Protein AF-A0A6A6ZJB9-F1 (afdb_monomer_lite)

Foldseek 3Di:
DPDPPDPPDWAWDWDDDPPDTGPIDTPPPDPPPDDDPDQDDQDDDDPPDDPVRSVVSNVVSVVVGDPDPPSPPDDDDQALVNCLPPPLVVVLVVVVVVCVVPVDDDEAEDAVPVSCVPPDCDDSNNVSCVVSVHHYDDDDHPCVVPPVVVVVVVVVVVVVVD

Organism: NCBI:txid1469910

InterPro domains:
  IPR036397 Ribonuclease H superfamily [G3DSA:3.30.420.10] (1-162)
  IPR038717 Tc1-like transposase, DDE domain [PF13358] (79-161)

Radius of gyration: 24.35 Å; chains: 1; bounding box: 46×51×73 Å

Secondary structure (DSSP, 8-state):
----PPP---EEE--B-SS-B---EEES--TTSSPPP-PPPPPPPPTT--HHHHHHHHHHHHHTPPPPP----S-PPPPHHHIIIIIHHHHHHHHHHHHHHS-S--EE-----GGGTTT-SSSHHHHHHHHTT-EE--PPTT-GGG-HHHHHHHHHHHHHT-

pLDDT: mean 81.18, std 13.79, range [39.91, 95.12]

Sequence (162 aa):
KKRKSSPLTLHMYASVNWIFKSPLGFYNNEKDMLKPPKQPRRPVQSKYEMLEQHQKRVKEWEATLPPPLKVQSSGHHMTQEYYALNVLPQYIKYIHEARLQEPQSWLLQEDNDPSHGTRSIDNVAESLRQANWIAAILHPAQSPDLNPIEGIWLVLKQRAKR

Structure (mmCIF, N/CA/C/O backbone):
data_AF-A0A6A6ZJB9-F1
#
_entry.id   AF-A0A6A6ZJB9-F1
#
loop_
_atom_site.group_PDB
_atom_site.id
_atom_site.type_symbol
_atom_site.label_atom_id
_atom_site.label_alt_id
_atom_site.label_comp_id
_atom_site.label_asym_id
_atom_site.label_entity_id
_atom_site.label_seq_id
_atom_site.pdbx_PDB_ins_code
_atom_site.Cartn_x
_atom_site.Cartn_y
_atom_site.Cartn_z
_atom_site.occupancy
_atom_site.B_iso_or_equiv
_atom_site.auth_seq_id
_atom_site.auth_comp_id
_atom_site.auth_asym_id
_atom_site.auth_atom_id
_atom_site.pdbx_PDB_model_num
ATOM 1 N N . LYS A 1 1 ? 2.829 -37.619 -19.808 1.00 45.31 1 LYS A N 1
ATOM 2 C CA . LYS A 1 1 ? 3.132 -36.656 -18.715 1.00 45.31 1 LYS A CA 1
ATOM 3 C C . LYS A 1 1 ? 1.868 -35.854 -18.402 1.00 45.31 1 LYS A C 1
ATOM 5 O O . LYS A 1 1 ? 1.480 -35.042 -19.230 1.00 45.31 1 LYS A O 1
ATOM 10 N N . LYS A 1 2 ? 1.189 -36.099 -17.270 1.00 39.91 2 LYS A N 1
ATOM 11 C CA . LYS A 1 2 ? 0.055 -35.258 -16.839 1.00 39.91 2 LYS A CA 1
ATOM 12 C C . LYS A 1 2 ? 0.598 -33.861 -16.515 1.00 39.91 2 LYS A C 1
ATOM 14 O O . LYS A 1 2 ? 1.479 -33.739 -15.666 1.00 39.91 2 LYS A O 1
ATOM 19 N N . ARG A 1 3 ? 0.127 -32.827 -17.219 1.00 41.94 3 ARG A N 1
ATOM 20 C CA . ARG A 1 3 ? 0.361 -31.422 -16.849 1.00 41.94 3 ARG A CA 1
ATOM 21 C C . ARG A 1 3 ? -0.223 -31.254 -15.443 1.00 41.94 3 ARG A C 1
ATOM 23 O O . ARG A 1 3 ? -1.433 -31.372 -15.289 1.00 41.94 3 ARG A O 1
ATOM 30 N N . LYS A 1 4 ? 0.614 -31.053 -14.418 1.00 47.88 4 LYS A N 1
ATOM 31 C CA . LYS A 1 4 ? 0.121 -30.583 -13.116 1.00 47.88 4 LYS A CA 1
ATOM 32 C C . LYS A 1 4 ? -0.572 -29.251 -13.400 1.00 47.88 4 LYS A C 1
ATOM 34 O O . LYS A 1 4 ? 0.090 -28.343 -13.901 1.00 47.88 4 LYS A O 1
ATOM 39 N N . SER A 1 5 ? -1.886 -29.161 -13.187 1.00 49.81 5 SER A N 1
ATOM 40 C CA . SER A 1 5 ? -2.560 -27.868 -13.241 1.00 49.81 5 SER A CA 1
ATOM 41 C C . SER A 1 5 ? -1.916 -27.005 -12.167 1.00 49.81 5 SER A C 1
ATOM 43 O O . SER A 1 5 ? -1.872 -27.398 -11.000 1.00 49.81 5 SER A O 1
ATOM 45 N N . SER A 1 6 ? -1.351 -25.872 -12.565 1.00 55.50 6 SER A N 1
ATOM 46 C CA . SER A 1 6 ? -0.945 -24.842 -11.619 1.00 55.50 6 SER A CA 1
ATOM 47 C C . SER A 1 6 ? -2.139 -24.518 -10.712 1.00 55.50 6 SER A C 1
ATOM 49 O O . SER A 1 6 ? -3.257 -24.433 -11.231 1.00 55.50 6 SER A O 1
ATOM 51 N N . PRO A 1 7 ? -1.943 -24.383 -9.388 1.00 58.75 7 PRO A N 1
ATOM 52 C CA . PRO A 1 7 ? -3.019 -23.955 -8.507 1.00 58.75 7 PRO A CA 1
ATOM 53 C C . PRO A 1 7 ? -3.574 -22.622 -9.021 1.00 58.75 7 PRO A C 1
ATOM 55 O O . PRO A 1 7 ? -2.811 -21.741 -9.418 1.00 58.75 7 PRO A O 1
ATOM 58 N N . LEU A 1 8 ? -4.902 -22.509 -9.076 1.00 66.81 8 LEU A N 1
ATOM 59 C CA . LEU A 1 8 ? -5.570 -21.260 -9.418 1.00 66.81 8 LEU A CA 1
ATOM 60 C C . LEU A 1 8 ? -5.377 -20.303 -8.234 1.00 66.81 8 LEU A C 1
ATOM 62 O O . LEU A 1 8 ? -6.078 -20.409 -7.231 1.00 66.81 8 LEU A O 1
ATOM 66 N N . THR A 1 9 ? -4.385 -19.420 -8.323 1.00 68.19 9 THR A N 1
ATOM 67 C CA . THR A 1 9 ? -4.172 -18.367 -7.325 1.00 68.19 9 THR A CA 1
ATOM 68 C C . THR A 1 9 ? -5.079 -17.190 -7.652 1.00 68.19 9 THR A C 1
ATOM 70 O O . THR A 1 9 ? -5.022 -16.651 -8.755 1.00 68.19 9 THR A O 1
ATOM 73 N N . LEU A 1 10 ? -5.912 -16.797 -6.691 1.00 73.25 10 LEU A N 1
ATOM 74 C CA . LEU A 1 10 ? -6.828 -15.668 -6.806 1.00 73.25 10 LEU A CA 1
ATOM 75 C C . LEU A 1 10 ? -6.318 -14.515 -5.943 1.00 73.25 10 LEU A C 1
ATOM 77 O O . LEU A 1 10 ? -6.086 -14.693 -4.749 1.00 73.25 10 LEU A O 1
ATOM 81 N N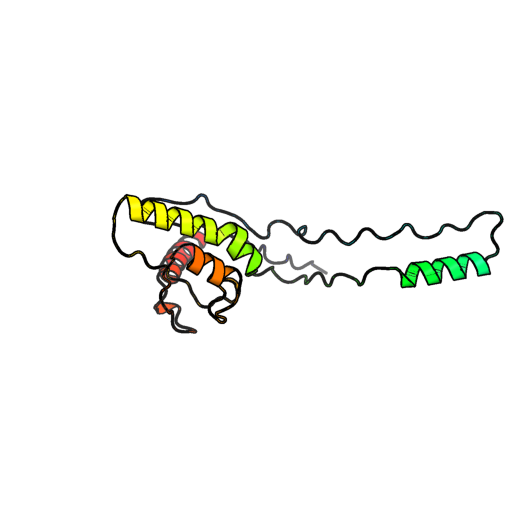 . HIS A 1 11 ? -6.176 -13.340 -6.546 1.00 78.88 11 HIS A N 1
ATOM 82 C CA . HIS A 1 11 ? -5.763 -12.123 -5.859 1.00 78.88 11 HIS A CA 1
ATOM 83 C C . HIS A 1 11 ? -6.959 -11.180 -5.748 1.00 78.88 11 HIS A C 1
ATOM 85 O O . HIS A 1 11 ? -7.558 -10.788 -6.750 1.00 78.88 11 HIS A O 1
ATOM 91 N N . MET A 1 12 ? -7.328 -10.837 -4.517 1.00 83.06 12 MET A N 1
ATOM 92 C CA . MET A 1 12 ? -8.486 -9.998 -4.229 1.00 83.06 12 MET A CA 1
ATOM 93 C C . MET A 1 12 ? -8.173 -8.982 -3.138 1.00 83.06 12 MET A C 1
ATOM 95 O O . MET A 1 12 ? -7.337 -9.237 -2.271 1.00 83.06 12 MET A O 1
ATOM 99 N N . TYR A 1 13 ? -8.861 -7.850 -3.173 1.00 83.81 13 TYR A N 1
ATOM 100 C CA . TYR A 1 13 ? -8.844 -6.857 -2.109 1.00 83.81 13 TYR A CA 1
ATOM 101 C C . TYR A 1 13 ? -10.268 -6.384 -1.838 1.00 83.81 13 TYR A C 1
ATOM 103 O O . TYR A 1 13 ? -11.112 -6.313 -2.731 1.00 83.81 13 TYR A O 1
ATOM 111 N N . ALA A 1 14 ? -10.538 -6.067 -0.583 1.00 83.38 14 ALA A N 1
ATOM 112 C CA . ALA A 1 14 ? -11.757 -5.408 -0.162 1.00 83.38 14 ALA A CA 1
ATOM 113 C C . ALA A 1 14 ? -11.443 -4.590 1.087 1.00 83.38 14 ALA A C 1
ATOM 115 O O . ALA A 1 14 ? -10.537 -4.934 1.846 1.00 83.38 14 ALA A O 1
ATOM 116 N N . SER A 1 15 ? -12.215 -3.540 1.311 1.00 80.19 15 SER A N 1
ATOM 117 C CA . SER A 1 15 ? -12.129 -2.702 2.500 1.00 80.19 15 SER A CA 1
ATOM 118 C C . SER A 1 15 ? -13.484 -2.688 3.185 1.00 80.19 15 SER A C 1
ATOM 120 O O . SER A 1 15 ? -14.527 -2.586 2.539 1.00 80.19 15 SER A O 1
ATOM 122 N N . VAL A 1 16 ? -13.470 -2.778 4.507 1.00 77.50 16 VAL A N 1
ATOM 123 C CA . VAL A 1 16 ? -14.661 -2.633 5.340 1.00 77.50 16 VAL A CA 1
ATOM 124 C C . VAL A 1 16 ? -14.296 -1.703 6.482 1.00 77.50 16 VAL A C 1
ATOM 126 O O . VAL A 1 16 ? -13.266 -1.895 7.122 1.00 77.50 16 VAL A O 1
ATOM 129 N N . ASN A 1 17 ? -15.135 -0.711 6.737 1.00 76.62 17 ASN A N 1
ATOM 130 C CA . ASN A 1 17 ? -15.136 0.032 7.988 1.00 76.62 17 ASN A CA 1
ATOM 131 C C . ASN A 1 17 ? -16.557 0.006 8.577 1.00 76.62 17 ASN A C 1
ATOM 133 O O . ASN A 1 17 ? -17.437 -0.684 8.061 1.00 76.62 17 ASN A O 1
ATOM 137 N N . TRP A 1 18 ? -16.779 0.719 9.681 1.00 76.25 18 TRP A N 1
ATOM 138 C CA . TRP A 1 18 ? -18.080 0.739 10.359 1.00 76.25 18 TRP A CA 1
ATOM 139 C C . TRP A 1 18 ? -19.228 1.245 9.469 1.00 76.25 18 TRP A C 1
ATOM 141 O O . TRP A 1 18 ? -20.377 0.849 9.641 1.00 76.25 18 TRP A O 1
ATOM 151 N N . ILE A 1 19 ? -18.907 2.098 8.498 1.00 77.94 19 ILE A N 1
ATOM 152 C CA . ILE A 1 19 ? -19.876 2.876 7.725 1.00 77.94 19 ILE A CA 1
ATOM 153 C C . ILE A 1 19 ? -20.033 2.319 6.300 1.00 77.94 19 ILE A C 1
ATOM 155 O O . ILE A 1 19 ? -21.116 2.334 5.718 1.00 77.94 19 ILE A O 1
ATOM 159 N N . PHE A 1 20 ? -18.950 1.806 5.726 1.00 78.69 20 PHE A N 1
ATOM 160 C CA . PHE A 1 20 ? -18.815 1.471 4.321 1.00 78.69 20 PHE A CA 1
ATOM 161 C C . PHE A 1 20 ? -18.205 0.089 4.144 1.00 78.69 20 PHE A C 1
ATOM 163 O O . PHE A 1 20 ? -17.285 -0.342 4.842 1.00 78.69 20 PHE A O 1
ATOM 170 N N . LYS A 1 21 ? -18.686 -0.584 3.106 1.00 84.44 21 LYS A N 1
ATOM 171 C CA . LYS A 1 21 ? -18.115 -1.818 2.588 1.00 84.44 21 LYS A CA 1
ATOM 172 C C . LYS A 1 21 ? -17.796 -1.604 1.119 1.00 84.44 21 LYS A C 1
ATOM 174 O O . LYS A 1 21 ? -18.686 -1.270 0.339 1.00 84.44 21 LYS A O 1
ATOM 179 N N . SER A 1 22 ? -16.540 -1.809 0.740 1.00 83.56 22 SER A N 1
ATOM 180 C CA . SER A 1 22 ? -16.141 -1.732 -0.659 1.00 83.56 22 SER A CA 1
ATOM 181 C C . SER A 1 22 ? -16.718 -2.909 -1.452 1.00 83.56 22 SER A C 1
ATOM 183 O O . SER A 1 22 ? -16.946 -3.991 -0.891 1.00 83.56 22 SER A O 1
ATOM 185 N N . PRO A 1 23 ? -16.890 -2.757 -2.776 1.00 86.12 23 PRO A N 1
ATOM 186 C CA . PRO A 1 23 ? -16.996 -3.917 -3.647 1.00 86.12 23 PRO A CA 1
ATOM 187 C C . PRO A 1 23 ? -15.735 -4.783 -3.526 1.00 86.12 23 PRO A C 1
ATOM 189 O O . PRO A 1 23 ? -14.655 -4.296 -3.178 1.00 86.12 23 PRO A O 1
ATOM 192 N N . LEU A 1 24 ? -15.884 -6.076 -3.817 1.00 86.31 24 LEU A N 1
ATOM 193 C CA . LEU A 1 24 ? -14.760 -7.001 -3.888 1.00 86.31 24 LEU A CA 1
ATOM 194 C C . LEU A 1 24 ? -13.983 -6.726 -5.178 1.00 86.31 24 LEU A C 1
ATOM 196 O O . LEU A 1 24 ? -14.509 -6.930 -6.273 1.00 86.31 24 LEU A O 1
ATOM 200 N N . GLY A 1 25 ? -12.752 -6.246 -5.040 1.00 83.00 25 GLY A N 1
ATOM 201 C CA . GLY A 1 25 ? -11.834 -6.034 -6.147 1.00 83.00 25 GLY A CA 1
ATOM 202 C C . GLY A 1 25 ? -11.001 -7.282 -6.408 1.00 83.00 25 GLY A C 1
ATOM 203 O O . GLY A 1 25 ? -10.564 -7.956 -5.476 1.00 83.00 25 GLY A O 1
ATOM 204 N N . PHE A 1 26 ? -10.746 -7.569 -7.679 1.00 82.25 26 PHE A N 1
ATOM 205 C CA . PHE A 1 26 ? -9.772 -8.571 -8.097 1.00 82.25 26 PHE A CA 1
ATOM 206 C C . PHE A 1 26 ? -8.618 -7.860 -8.779 1.00 82.25 26 PHE A C 1
ATOM 208 O O . PHE A 1 26 ? -8.827 -6.943 -9.570 1.00 82.25 26 PHE A O 1
ATOM 215 N N . TYR A 1 27 ? -7.404 -8.281 -8.468 1.00 75.88 27 TYR A N 1
ATOM 216 C CA . TYR A 1 27 ? -6.205 -7.789 -9.129 1.00 75.88 27 TYR A CA 1
ATOM 217 C C . TYR A 1 27 ? -5.439 -8.975 -9.691 1.00 75.88 27 TYR A C 1
ATOM 219 O O . TYR A 1 27 ? -5.775 -10.122 -9.415 1.00 75.88 27 TYR A O 1
ATOM 227 N N . ASN A 1 28 ? -4.440 -8.712 -10.526 1.00 65.25 28 ASN A N 1
ATOM 228 C CA . ASN A 1 28 ? -3.616 -9.766 -11.113 1.00 65.25 28 ASN A CA 1
ATOM 229 C C . ASN A 1 28 ? -4.360 -10.759 -12.044 1.00 65.25 28 ASN A C 1
ATOM 231 O O . ASN A 1 28 ? -3.847 -11.830 -12.357 1.00 65.25 28 ASN A O 1
ATOM 235 N N . ASN A 1 29 ? -5.557 -10.404 -12.527 1.00 55.31 29 ASN A N 1
ATOM 236 C CA . ASN A 1 29 ? -6.257 -11.183 -13.558 1.00 55.31 29 ASN A CA 1
ATOM 237 C C . ASN A 1 29 ? -5.622 -11.025 -14.950 1.00 55.31 29 ASN A C 1
ATOM 239 O O . ASN A 1 29 ? -5.906 -11.811 -15.852 1.00 55.31 29 ASN A O 1
ATOM 243 N N . GLU A 1 30 ? -4.750 -10.034 -15.130 1.00 50.31 30 GLU A N 1
ATOM 244 C CA . GLU A 1 30 ? -4.189 -9.687 -16.426 1.00 50.31 30 GLU A CA 1
ATOM 245 C C . GLU A 1 30 ? -2.671 -9.859 -16.433 1.00 50.31 30 GLU A C 1
ATOM 247 O O . GLU A 1 30 ? -1.922 -9.130 -15.786 1.00 50.31 30 GLU A O 1
ATOM 252 N N . LYS A 1 31 ? -2.213 -10.788 -17.271 1.00 50.00 31 LYS A N 1
ATOM 253 C CA . LYS A 1 31 ? -0.827 -10.916 -17.742 1.00 50.00 31 LYS A CA 1
ATOM 254 C C . LYS A 1 31 ? -0.270 -9.646 -18.433 1.00 50.00 31 LYS A C 1
ATOM 256 O O . LYS A 1 31 ? 0.876 -9.676 -18.871 1.00 50.00 31 LYS A O 1
ATOM 261 N N . ASP A 1 32 ? -1.038 -8.558 -18.549 1.00 48.00 32 ASP A N 1
ATOM 262 C CA . ASP A 1 32 ? -0.947 -7.589 -19.656 1.00 48.00 32 ASP A CA 1
ATOM 263 C C . ASP A 1 32 ? -0.408 -6.184 -19.323 1.00 48.00 32 ASP A C 1
ATOM 265 O O . ASP A 1 32 ? -0.369 -5.320 -20.200 1.00 48.00 32 ASP A O 1
ATOM 269 N N . MET A 1 33 ? 0.087 -5.918 -18.113 1.00 49.56 33 MET A N 1
ATOM 270 C CA . MET A 1 33 ? 0.587 -4.566 -17.790 1.00 49.56 33 MET A CA 1
ATOM 271 C C . MET A 1 33 ? 1.924 -4.205 -18.467 1.00 49.56 33 MET A C 1
ATOM 273 O O . MET A 1 33 ? 2.271 -3.030 -18.553 1.00 49.56 33 MET A O 1
ATOM 277 N N . LEU A 1 34 ? 2.672 -5.179 -19.000 1.00 52.75 34 LEU A N 1
ATOM 278 C CA . LEU A 1 34 ? 3.855 -4.910 -19.821 1.00 52.75 34 LEU A CA 1
ATOM 279 C C . LEU A 1 34 ? 3.587 -5.351 -21.256 1.00 52.75 34 LEU A C 1
ATOM 281 O O . LEU A 1 34 ? 3.834 -6.499 -21.626 1.00 52.75 34 LEU A O 1
ATOM 285 N N . LYS A 1 35 ? 3.120 -4.420 -22.093 1.00 54.59 35 LYS A N 1
ATOM 286 C CA . LYS A 1 35 ? 3.153 -4.634 -23.542 1.00 54.59 35 LYS A CA 1
ATOM 287 C C . LYS A 1 35 ? 4.622 -4.801 -23.935 1.00 54.59 35 LYS A C 1
ATOM 289 O O . LYS A 1 35 ? 5.400 -3.875 -23.690 1.00 54.59 35 LYS A O 1
ATOM 294 N N . PRO A 1 36 ? 5.038 -5.940 -24.520 1.00 61.03 36 PRO A N 1
ATOM 295 C CA . PRO A 1 36 ? 6.396 -6.048 -25.016 1.00 61.03 36 PRO A CA 1
ATOM 296 C C . PRO A 1 36 ? 6.630 -4.907 -26.013 1.00 61.03 36 PRO A C 1
ATOM 298 O O . PRO A 1 36 ? 5.736 -4.615 -26.820 1.00 61.03 36 PRO A O 1
ATOM 301 N N . PRO A 1 37 ? 7.789 -4.229 -25.955 1.00 69.38 37 PRO A N 1
ATOM 302 C CA . PRO A 1 37 ? 8.101 -3.181 -26.911 1.00 69.38 37 PRO A CA 1
ATOM 303 C C . PRO A 1 37 ? 7.943 -3.743 -28.323 1.00 69.38 37 PRO A C 1
ATOM 305 O O . PRO A 1 37 ? 8.417 -4.840 -28.634 1.00 69.38 37 PRO A O 1
ATOM 308 N N . LYS A 1 38 ? 7.213 -3.010 -29.169 1.00 72.69 38 LYS A N 1
ATOM 309 C CA . LYS A 1 38 ? 6.915 -3.442 -30.532 1.00 72.69 38 LYS A CA 1
ATOM 310 C C . LYS A 1 38 ? 8.233 -3.620 -31.279 1.00 72.69 38 LYS A C 1
ATOM 312 O O . LYS A 1 38 ? 8.929 -2.645 -31.546 1.00 72.69 38 LYS A O 1
ATOM 317 N N . GLN A 1 39 ? 8.568 -4.863 -31.609 1.00 77.00 39 GLN A N 1
ATOM 318 C CA . GLN A 1 39 ? 9.799 -5.152 -32.333 1.00 77.00 39 GLN A CA 1
ATOM 319 C C . GLN A 1 39 ? 9.724 -4.539 -33.743 1.00 77.00 39 GLN A C 1
ATOM 321 O O . GLN A 1 39 ? 8.675 -4.641 -34.397 1.00 77.00 39 GLN A O 1
ATOM 326 N N . PRO A 1 40 ? 10.800 -3.893 -34.229 1.00 80.44 40 PRO A N 1
ATOM 327 C CA . PRO A 1 40 ? 10.862 -3.447 -35.614 1.00 80.44 40 PRO A CA 1
ATOM 328 C C . PRO A 1 40 ? 10.701 -4.651 -36.548 1.00 80.44 40 PRO A C 1
ATOM 330 O O . PRO A 1 40 ? 11.132 -5.760 -36.229 1.00 80.44 40 PRO A O 1
ATOM 333 N N . ARG A 1 41 ? 10.071 -4.460 -37.714 1.00 83.44 41 ARG A N 1
ATOM 334 C CA . ARG A 1 41 ? 9.880 -5.556 -38.677 1.00 83.44 41 ARG A CA 1
ATOM 335 C C . ARG A 1 41 ? 11.238 -6.102 -39.115 1.00 83.44 41 ARG A C 1
ATOM 337 O O . ARG A 1 41 ? 12.104 -5.327 -39.516 1.00 83.44 41 ARG A O 1
ATOM 344 N N . ARG A 1 42 ? 11.392 -7.428 -39.073 1.00 87.75 42 ARG A N 1
ATOM 345 C CA . ARG A 1 42 ? 12.597 -8.096 -39.570 1.00 87.75 42 ARG A CA 1
ATOM 346 C C . ARG A 1 42 ? 12.808 -7.741 -41.051 1.00 87.75 42 ARG A C 1
ATOM 348 O O . ARG A 1 42 ? 11.839 -7.805 -41.814 1.00 87.75 42 ARG A O 1
ATOM 355 N N . PRO A 1 43 ? 14.036 -7.385 -41.471 1.00 89.38 43 PRO A N 1
ATOM 356 C CA . PRO A 1 43 ? 14.358 -7.190 -42.878 1.00 89.38 43 PRO A CA 1
ATOM 357 C C . PRO A 1 43 ? 13.988 -8.428 -43.699 1.00 89.38 43 PRO A C 1
ATOM 359 O O . PRO A 1 43 ? 14.338 -9.546 -43.328 1.00 89.38 43 PRO A O 1
ATOM 362 N N . VAL A 1 44 ? 13.293 -8.226 -44.816 1.00 87.94 44 VAL A N 1
ATOM 363 C CA . VAL A 1 44 ? 13.019 -9.271 -45.814 1.00 87.94 44 VAL A CA 1
ATOM 364 C C . VAL A 1 44 ? 14.022 -9.106 -46.951 1.00 87.94 44 VAL A C 1
ATOM 366 O O . VAL A 1 44 ? 14.318 -7.973 -47.338 1.00 87.94 44 VAL A O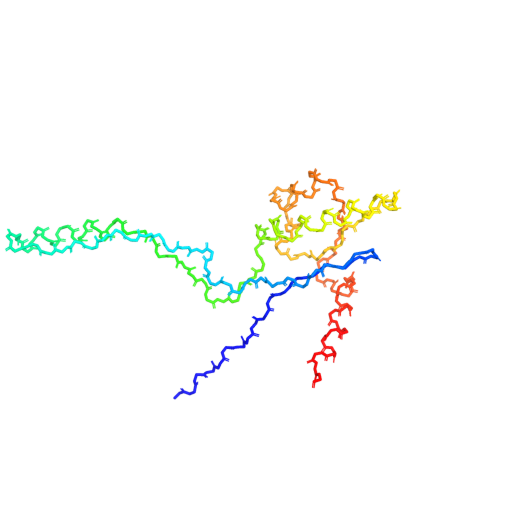 1
ATOM 369 N N . GLN A 1 45 ? 14.557 -10.215 -47.462 1.00 88.12 45 GLN A N 1
ATOM 370 C CA . GLN A 1 45 ? 15.502 -10.187 -48.576 1.00 88.12 45 GLN A CA 1
ATOM 371 C C . GLN A 1 45 ? 14.794 -9.755 -49.862 1.00 88.12 45 GLN A C 1
ATOM 373 O O . GLN A 1 45 ? 13.759 -10.318 -50.228 1.00 88.12 45 GLN A O 1
ATOM 378 N N . SER A 1 46 ? 15.346 -8.758 -50.552 1.00 86.31 46 SER A N 1
ATOM 379 C CA . SER A 1 46 ? 14.829 -8.347 -51.862 1.00 86.31 46 SER A CA 1
ATOM 380 C C . SER A 1 46 ? 15.380 -9.233 -52.987 1.00 86.31 46 SER A C 1
ATOM 382 O O . SER A 1 46 ? 16.474 -9.783 -52.880 1.00 86.31 46 SER A O 1
ATOM 384 N N . LYS A 1 47 ? 14.659 -9.318 -54.112 1.00 85.75 47 LYS A N 1
ATOM 385 C CA . LYS A 1 47 ? 15.075 -10.096 -55.295 1.00 85.75 47 LYS A CA 1
ATOM 386 C C . LYS A 1 47 ? 16.419 -9.640 -55.892 1.00 85.75 47 LYS A C 1
ATOM 388 O O . LYS A 1 47 ? 17.099 -10.442 -56.519 1.00 85.75 47 LYS A O 1
ATOM 393 N N . TYR A 1 48 ? 16.780 -8.370 -55.712 1.00 86.44 48 TYR A N 1
ATOM 394 C CA . TYR A 1 48 ? 17.972 -7.745 -56.303 1.00 86.44 48 TYR A CA 1
ATOM 395 C C . TYR A 1 48 ? 19.075 -7.465 -55.269 1.00 86.44 48 TYR A C 1
ATOM 397 O O . TYR A 1 48 ? 20.044 -6.775 -55.567 1.00 86.44 48 TYR A O 1
ATOM 405 N N . GLU A 1 49 ? 18.917 -7.959 -54.040 1.00 84.00 49 GLU A N 1
ATOM 406 C CA . GLU A 1 49 ? 19.855 -7.742 -52.938 1.00 84.00 49 GLU A CA 1
ATOM 407 C C . GLU A 1 49 ? 20.830 -8.919 -52.830 1.00 84.00 49 GLU A C 1
ATOM 409 O O . GLU A 1 49 ? 20.418 -10.084 -52.837 1.00 84.00 49 GLU A O 1
ATOM 414 N N . MET A 1 50 ? 22.126 -8.621 -52.697 1.00 87.81 50 MET A N 1
ATOM 415 C CA . MET A 1 50 ? 23.125 -9.657 -52.437 1.00 87.81 50 MET A CA 1
ATOM 416 C C . MET A 1 50 ? 22.982 -10.205 -51.012 1.00 87.81 50 MET A C 1
ATOM 418 O O . MET A 1 50 ? 22.668 -9.471 -50.074 1.00 87.81 50 MET A O 1
ATOM 422 N N . LEU A 1 51 ? 23.254 -11.501 -50.832 1.00 88.94 51 LEU A N 1
ATOM 423 C CA . LEU A 1 51 ? 23.069 -12.196 -49.552 1.00 88.94 51 LEU A CA 1
ATOM 424 C C . LEU A 1 51 ? 23.825 -11.522 -48.392 1.00 88.94 51 LEU A C 1
ATOM 426 O O . LEU A 1 51 ? 23.296 -11.409 -47.290 1.00 88.94 51 LEU A O 1
ATOM 430 N N . GLU A 1 52 ? 25.034 -11.029 -48.652 1.00 87.81 52 GLU A N 1
ATOM 431 C CA . GLU A 1 52 ? 25.880 -10.360 -47.658 1.00 87.81 52 GLU A CA 1
ATOM 432 C C . GLU A 1 52 ? 25.274 -9.033 -47.169 1.00 87.81 52 GLU A C 1
ATOM 434 O O . GLU A 1 52 ? 25.281 -8.729 -45.975 1.00 87.81 52 GLU A O 1
ATOM 439 N N . GLN A 1 53 ? 24.659 -8.273 -48.079 1.00 87.12 53 GLN A N 1
ATOM 440 C CA . GLN A 1 53 ? 23.959 -7.031 -47.745 1.00 87.12 53 GLN A CA 1
ATOM 441 C C . GLN A 1 53 ? 22.733 -7.318 -46.873 1.00 87.12 53 GLN A C 1
ATOM 443 O O . GLN A 1 53 ? 22.504 -6.632 -45.872 1.00 87.12 53 GLN A O 1
ATOM 448 N N . HIS A 1 54 ? 21.998 -8.388 -47.191 1.00 88.94 54 HIS A N 1
ATOM 449 C CA . HIS A 1 54 ? 20.874 -8.839 -46.380 1.00 88.94 54 HIS A CA 1
ATOM 450 C C . HIS A 1 54 ? 21.320 -9.267 -44.971 1.00 88.94 54 HIS A C 1
ATOM 452 O O . HIS A 1 54 ? 20.726 -8.847 -43.977 1.00 88.94 54 HIS A O 1
ATOM 458 N N . GLN A 1 55 ? 22.401 -10.043 -44.863 1.00 90.69 55 GLN A N 1
ATOM 459 C CA . GLN A 1 55 ? 22.953 -10.486 -43.578 1.00 90.6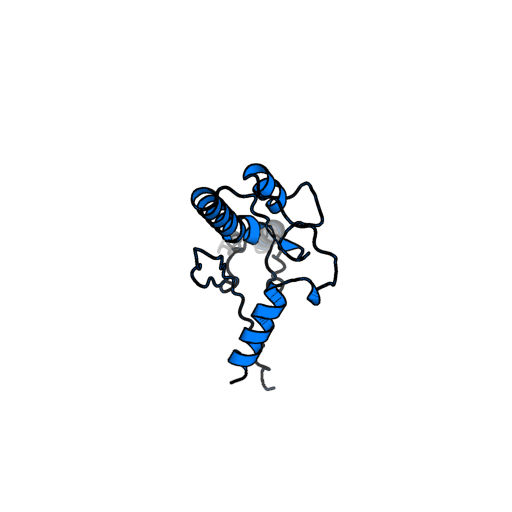9 55 GLN A CA 1
ATOM 460 C C . GLN A 1 55 ? 23.405 -9.314 -42.705 1.00 90.69 55 GLN A C 1
ATOM 462 O O . GLN A 1 55 ? 23.121 -9.298 -41.505 1.00 90.69 55 GLN A O 1
ATOM 467 N N . LYS A 1 56 ? 24.050 -8.302 -43.298 1.00 91.56 56 LYS A N 1
ATOM 468 C CA . LYS A 1 56 ? 24.457 -7.092 -42.575 1.00 91.56 56 LYS A CA 1
ATOM 469 C C . LYS A 1 56 ? 23.250 -6.363 -41.976 1.00 91.56 56 LYS A C 1
ATOM 471 O O . LYS A 1 56 ? 23.267 -6.036 -40.792 1.00 91.56 56 LYS A O 1
ATOM 476 N N . ARG A 1 57 ? 22.166 -6.214 -42.745 1.00 92.38 57 ARG A N 1
ATOM 477 C CA . ARG A 1 57 ? 20.909 -5.610 -42.266 1.00 92.38 57 ARG A CA 1
ATOM 478 C C . ARG A 1 57 ? 20.238 -6.419 -41.162 1.00 92.38 57 ARG A C 1
ATOM 480 O O . ARG A 1 57 ? 19.675 -5.835 -40.242 1.00 92.38 57 ARG A O 1
ATOM 487 N N . VAL A 1 58 ? 20.270 -7.749 -41.245 1.00 91.31 58 VAL A N 1
ATOM 488 C CA . VAL A 1 58 ? 19.740 -8.617 -40.180 1.00 91.31 58 VAL A CA 1
ATOM 489 C C . VAL A 1 58 ? 20.545 -8.434 -38.895 1.00 91.31 58 VAL A C 1
ATOM 491 O O . VAL A 1 58 ? 19.946 -8.284 -37.836 1.00 91.31 58 VAL A O 1
ATOM 494 N N . LYS A 1 59 ? 21.876 -8.357 -38.986 1.00 91.56 59 LYS A N 1
ATOM 495 C CA . LYS A 1 59 ? 22.755 -8.151 -37.828 1.00 91.56 59 LYS A CA 1
ATOM 496 C C . LYS A 1 59 ? 22.553 -6.781 -37.173 1.00 91.56 59 LYS A C 1
ATOM 498 O O . LYS A 1 59 ? 22.491 -6.682 -35.952 1.00 91.56 59 LYS A O 1
ATOM 503 N N . GLU A 1 60 ? 22.415 -5.731 -37.980 1.00 91.31 60 GLU A N 1
ATOM 504 C CA . GLU A 1 60 ? 22.068 -4.389 -37.497 1.00 91.31 60 GLU A CA 1
ATOM 505 C C . GLU A 1 60 ? 20.683 -4.384 -36.831 1.00 91.31 60 GLU A C 1
ATOM 507 O O . GLU A 1 60 ? 20.522 -3.825 -35.750 1.00 91.31 60 GLU A O 1
ATOM 512 N N . TRP A 1 61 ? 19.696 -5.075 -37.411 1.00 90.44 61 TRP A N 1
ATOM 513 C CA . TRP A 1 61 ? 18.363 -5.223 -36.822 1.00 90.44 61 TRP A CA 1
ATOM 514 C C . TRP A 1 61 ? 18.386 -5.974 -35.483 1.00 90.44 61 TRP A C 1
ATOM 516 O O . TRP A 1 61 ? 17.756 -5.521 -34.528 1.00 90.44 61 TRP A O 1
ATOM 526 N N . GLU A 1 62 ? 19.143 -7.069 -35.374 1.00 89.00 62 GLU A N 1
ATOM 527 C CA . GLU A 1 62 ? 19.312 -7.825 -34.124 1.00 89.00 62 GLU A CA 1
ATOM 528 C C . GLU A 1 62 ? 19.913 -6.957 -33.013 1.00 89.00 62 GLU A C 1
ATOM 530 O O . GLU A 1 62 ? 19.463 -7.028 -31.871 1.00 89.00 62 GLU A O 1
ATOM 535 N N . ALA A 1 63 ? 20.863 -6.080 -33.352 1.00 87.38 63 ALA A N 1
ATOM 536 C CA . ALA A 1 63 ? 21.442 -5.126 -32.408 1.00 87.38 63 ALA A CA 1
ATOM 537 C C . ALA A 1 63 ? 20.443 -4.051 -31.933 1.00 87.38 63 ALA A C 1
ATOM 539 O O . ALA A 1 63 ? 20.612 -3.502 -30.846 1.00 87.38 63 ALA A O 1
ATOM 540 N N . THR A 1 64 ? 19.392 -3.761 -32.710 1.00 84.75 64 THR A N 1
ATOM 541 C CA . THR A 1 64 ? 18.327 -2.812 -32.322 1.00 84.75 64 THR A CA 1
ATOM 542 C C . THR A 1 64 ? 17.192 -3.441 -31.512 1.00 84.75 64 THR A C 1
ATOM 544 O O . THR A 1 64 ? 16.269 -2.731 -31.104 1.00 84.75 64 THR A O 1
ATOM 547 N N . LEU A 1 65 ? 17.213 -4.759 -31.280 1.00 83.19 65 LEU A N 1
ATOM 548 C CA . LEU A 1 65 ? 16.155 -5.420 -30.524 1.00 83.19 65 LEU A CA 1
ATOM 549 C C . LEU A 1 65 ? 16.180 -4.981 -29.051 1.00 83.19 65 LEU A C 1
ATOM 551 O O . LEU A 1 65 ? 17.234 -5.012 -28.413 1.00 83.19 65 LEU A O 1
ATOM 555 N N . PRO A 1 66 ? 15.022 -4.610 -28.477 1.00 78.94 66 PRO A N 1
ATOM 556 C CA . PRO A 1 66 ? 14.941 -4.313 -27.056 1.00 78.94 66 PRO A CA 1
ATOM 557 C C . PRO A 1 66 ? 15.261 -5.573 -26.232 1.00 78.94 66 PRO A C 1
ATOM 559 O O . PRO A 1 66 ? 14.920 -6.684 -26.658 1.00 78.94 66 PRO A O 1
ATOM 562 N N . PRO A 1 67 ? 15.863 -5.426 -25.036 1.00 77.75 67 PRO A N 1
ATOM 563 C CA . PRO A 1 67 ? 16.123 -6.553 -24.152 1.00 77.75 67 PRO A CA 1
ATOM 564 C C . PRO A 1 67 ? 14.844 -7.356 -23.871 1.00 77.75 67 PRO A C 1
ATOM 566 O O . PRO A 1 67 ? 13.772 -6.763 -23.700 1.00 77.75 67 PRO A O 1
ATOM 569 N N . PRO A 1 68 ? 14.922 -8.697 -23.793 1.00 68.56 68 PRO A N 1
ATOM 570 C CA . PRO A 1 68 ? 13.763 -9.505 -23.457 1.00 68.56 68 PRO A CA 1
ATOM 571 C C . PRO A 1 68 ? 13.271 -9.130 -22.057 1.00 68.56 68 PRO A C 1
ATOM 573 O O . PRO A 1 68 ? 14.026 -9.178 -21.082 1.00 68.56 68 PRO A O 1
ATOM 576 N N . LEU A 1 69 ? 11.988 -8.779 -21.949 1.00 64.62 69 LEU A N 1
ATOM 577 C CA . LEU A 1 69 ? 11.344 -8.600 -20.654 1.00 64.62 69 LEU A CA 1
ATOM 578 C C . LEU A 1 69 ? 11.382 -9.942 -19.920 1.00 64.62 69 LEU A C 1
ATOM 580 O O . LEU A 1 69 ? 10.832 -10.939 -20.395 1.00 64.62 69 LEU A O 1
ATOM 584 N N . LYS A 1 70 ? 12.028 -9.979 -18.752 1.00 58.28 70 LYS A N 1
ATOM 585 C CA . LYS A 1 70 ? 11.935 -11.125 -17.843 1.00 58.28 70 LYS A CA 1
ATOM 586 C C . LYS A 1 70 ? 10.531 -11.134 -17.246 1.00 58.28 70 LYS A C 1
ATOM 588 O O . LYS A 1 70 ? 10.309 -10.591 -16.168 1.00 58.28 70 LYS A O 1
ATOM 593 N N . VAL A 1 71 ? 9.579 -11.731 -17.958 1.00 55.16 71 VAL A N 1
ATOM 594 C CA . VAL A 1 71 ? 8.251 -12.015 -17.412 1.00 55.16 71 VAL A CA 1
ATOM 595 C C . VAL A 1 71 ? 8.445 -13.085 -16.344 1.00 55.16 71 VAL A C 1
ATOM 597 O O . VAL A 1 71 ? 8.611 -14.265 -16.654 1.00 55.16 71 VAL A O 1
ATOM 600 N N . GLN A 1 72 ? 8.517 -12.668 -15.081 1.00 48.69 72 GLN A N 1
ATOM 601 C CA . GLN A 1 72 ? 8.593 -13.608 -13.972 1.00 48.69 72 GLN A CA 1
ATOM 602 C C . GLN A 1 72 ? 7.268 -14.368 -13.920 1.00 48.69 72 GLN A C 1
ATOM 604 O O . GLN A 1 72 ? 6.215 -13.808 -13.644 1.00 48.69 72 GLN A O 1
ATOM 609 N N . SER A 1 73 ? 7.312 -15.660 -14.233 1.00 42.84 73 SER A N 1
ATOM 610 C CA . SER A 1 73 ? 6.140 -16.534 -14.314 1.00 42.84 73 SER A CA 1
ATOM 611 C C . SER A 1 73 ? 5.585 -16.960 -12.947 1.00 42.84 73 SER A C 1
ATOM 613 O O . SER A 1 73 ? 4.828 -17.927 -12.875 1.00 42.84 73 SER A O 1
ATOM 615 N N . SER A 1 74 ? 5.983 -16.311 -11.851 1.00 41.78 74 SER A N 1
ATOM 616 C CA . SER A 1 74 ? 5.613 -16.699 -10.489 1.00 41.78 74 SER A CA 1
ATOM 617 C C . SER A 1 74 ? 4.716 -15.639 -9.861 1.00 41.78 74 SER A C 1
ATOM 619 O O . SER A 1 74 ? 5.162 -14.511 -9.687 1.00 41.78 74 SER A O 1
ATOM 621 N N . GLY A 1 75 ? 3.474 -16.046 -9.559 1.00 50.44 75 GLY A N 1
ATOM 622 C CA . GLY A 1 75 ? 2.396 -15.326 -8.863 1.00 50.44 75 GLY A CA 1
ATOM 623 C C . GLY A 1 75 ? 2.691 -13.872 -8.520 1.00 50.44 75 GLY A C 1
ATOM 624 O O . GLY A 1 75 ? 3.473 -13.605 -7.611 1.00 50.44 75 GLY A O 1
ATOM 625 N N . HIS A 1 76 ? 2.080 -12.938 -9.252 1.00 58.69 76 HIS A N 1
ATOM 626 C CA . HIS A 1 76 ? 2.346 -11.524 -9.018 1.00 58.69 76 HIS A CA 1
ATOM 627 C C . HIS A 1 76 ? 1.900 -11.155 -7.602 1.00 58.69 76 HIS A C 1
ATOM 629 O O . HIS A 1 76 ? 0.730 -11.270 -7.236 1.00 58.69 76 HIS A O 1
ATOM 635 N N . HIS A 1 77 ? 2.867 -10.725 -6.807 1.00 66.81 77 HIS A N 1
ATOM 636 C CA . HIS A 1 77 ? 2.618 -10.104 -5.522 1.00 66.81 77 HIS A CA 1
ATOM 637 C C . HIS A 1 77 ? 2.130 -8.678 -5.796 1.00 66.81 77 HIS A C 1
ATOM 639 O O . HIS A 1 77 ? 2.446 -8.105 -6.844 1.00 66.81 77 HIS A O 1
ATOM 645 N N . MET A 1 78 ? 1.338 -8.116 -4.884 1.00 82.81 78 MET A N 1
ATOM 646 C CA . MET A 1 78 ? 0.950 -6.710 -4.957 1.00 82.81 78 MET A CA 1
ATOM 647 C C . MET A 1 78 ? 2.217 -5.855 -5.106 1.00 82.81 78 MET A C 1
ATOM 649 O O . MET A 1 78 ? 3.150 -6.001 -4.320 1.00 82.81 78 MET A O 1
ATOM 653 N N . THR A 1 79 ? 2.291 -4.994 -6.124 1.00 85.44 79 THR A N 1
ATOM 654 C CA . THR A 1 79 ? 3.383 -4.017 -6.210 1.00 85.44 79 THR A CA 1
ATOM 655 C C . THR A 1 79 ? 3.004 -2.775 -5.421 1.00 85.44 79 THR A C 1
ATOM 657 O O . THR A 1 79 ? 1.828 -2.428 -5.308 1.00 85.44 79 THR A O 1
ATOM 660 N N . GLN A 1 80 ? 4.009 -2.076 -4.905 1.00 86.75 80 GLN A N 1
ATOM 661 C CA . GLN A 1 80 ? 3.798 -0.815 -4.203 1.00 86.75 80 GLN A CA 1
ATOM 662 C C . GLN A 1 80 ? 3.107 0.235 -5.080 1.00 86.75 80 GLN A C 1
ATOM 664 O O . GLN A 1 80 ? 2.207 0.930 -4.617 1.00 86.75 80 GLN A O 1
ATOM 669 N N . GLU A 1 81 ? 3.478 0.314 -6.359 1.00 86.25 81 GLU A N 1
ATOM 670 C CA . GLU A 1 81 ? 2.835 1.205 -7.329 1.00 86.25 81 GLU A CA 1
ATOM 671 C C . GLU A 1 81 ? 1.350 0.875 -7.505 1.00 86.25 81 GLU A C 1
ATOM 673 O O . GLU A 1 81 ? 0.508 1.768 -7.430 1.00 86.25 81 GLU A O 1
ATOM 678 N N . TYR A 1 82 ? 1.001 -0.405 -7.688 1.00 86.12 82 TYR A N 1
ATOM 679 C CA . TYR A 1 82 ? -0.398 -0.801 -7.836 1.00 86.12 82 TYR A CA 1
ATOM 680 C C . TYR A 1 82 ? -1.192 -0.487 -6.570 1.00 86.12 82 TYR A C 1
ATOM 682 O O . TYR A 1 82 ? -2.302 0.043 -6.660 1.00 86.12 82 TYR A O 1
ATOM 690 N N . TYR A 1 83 ? -0.626 -0.801 -5.403 1.00 89.94 83 TYR A N 1
ATOM 691 C CA . TYR A 1 83 ? -1.234 -0.508 -4.113 1.00 89.94 83 TYR A CA 1
ATOM 692 C C . TYR A 1 83 ? -1.509 0.996 -3.962 1.00 89.94 83 TYR A C 1
ATOM 694 O O . TYR A 1 83 ? -2.648 1.381 -3.690 1.00 89.94 83 TYR A O 1
ATOM 702 N N . ALA A 1 84 ? -0.511 1.844 -4.228 1.00 91.38 84 ALA A N 1
ATOM 703 C CA . ALA A 1 84 ? -0.633 3.295 -4.117 1.00 91.38 84 ALA A CA 1
ATOM 704 C C . ALA A 1 84 ? -1.619 3.903 -5.131 1.00 91.38 84 ALA A C 1
ATOM 706 O O . ALA A 1 84 ? -2.279 4.888 -4.816 1.00 91.38 84 ALA A O 1
ATOM 707 N N . LEU A 1 85 ? -1.750 3.322 -6.328 1.00 89.38 85 LEU A N 1
ATOM 708 C CA . LEU A 1 85 ? -2.641 3.834 -7.375 1.00 89.38 85 LEU A CA 1
ATOM 709 C C . LEU A 1 85 ? -4.090 3.343 -7.259 1.00 89.38 85 LEU A C 1
ATOM 711 O O . LEU A 1 85 ? -5.001 4.073 -7.639 1.00 89.38 85 LEU A O 1
ATOM 715 N N . ASN A 1 86 ? -4.321 2.122 -6.767 1.00 86.81 86 ASN A N 1
ATOM 716 C CA . ASN A 1 86 ? -5.639 1.476 -6.853 1.00 86.81 86 ASN A CA 1
ATOM 717 C C . ASN A 1 86 ? -6.278 1.185 -5.491 1.00 86.81 86 ASN A C 1
ATOM 719 O O . ASN A 1 86 ? -7.501 1.225 -5.370 1.00 86.81 86 ASN A O 1
ATOM 723 N N . VAL A 1 87 ? -5.477 0.862 -4.472 1.00 89.50 87 VAL A N 1
ATOM 724 C CA . VAL A 1 87 ? -5.985 0.377 -3.178 1.00 89.50 87 VAL A CA 1
ATOM 725 C C . VAL A 1 87 ? -5.971 1.492 -2.136 1.00 89.50 87 VAL A C 1
ATOM 727 O O . VAL A 1 87 ? -7.011 1.821 -1.565 1.00 89.50 87 VAL A O 1
ATOM 730 N N . LEU A 1 88 ? -4.820 2.133 -1.936 1.00 91.94 88 LEU A N 1
ATOM 731 C CA . LEU A 1 88 ? -4.647 3.199 -0.950 1.00 91.94 88 LEU A CA 1
ATOM 732 C C . LEU A 1 88 ? -5.593 4.403 -1.160 1.00 91.94 88 LEU A C 1
ATOM 734 O O . LEU A 1 88 ? -6.160 4.869 -0.170 1.00 91.94 88 LEU A O 1
ATOM 738 N N . PRO A 1 89 ? -5.876 4.882 -2.392 1.00 93.06 89 PRO A N 1
ATOM 739 C CA . PRO A 1 89 ? -6.827 5.979 -2.597 1.00 93.06 89 PRO A CA 1
ATOM 740 C C . PRO A 1 89 ? -8.233 5.642 -2.098 1.00 93.06 89 PRO A C 1
ATOM 742 O O . PRO A 1 89 ? -8.953 6.506 -1.596 1.00 93.06 89 PRO A O 1
ATOM 745 N N . GLN A 1 90 ? -8.616 4.367 -2.186 1.00 89.88 90 GLN A N 1
ATOM 746 C CA . GLN A 1 90 ? -9.906 3.906 -1.704 1.00 89.88 90 GLN A CA 1
ATOM 747 C C . GLN A 1 90 ? -9.972 3.934 -0.171 1.00 89.88 90 GLN A C 1
ATOM 749 O O . GLN A 1 90 ? -10.999 4.327 0.385 1.00 89.88 90 GLN A O 1
ATOM 754 N N . TYR A 1 91 ? -8.879 3.577 0.509 1.00 90.44 91 TYR A N 1
ATOM 755 C CA . TYR A 1 91 ? -8.767 3.698 1.965 1.00 90.44 91 TYR A CA 1
ATOM 756 C C . TYR A 1 91 ? -8.796 5.161 2.408 1.00 90.44 91 TYR A C 1
ATOM 758 O O . TYR A 1 91 ? -9.548 5.503 3.316 1.00 90.44 91 TYR A O 1
ATOM 766 N N . ILE A 1 92 ? -8.039 6.026 1.727 1.00 92.62 92 ILE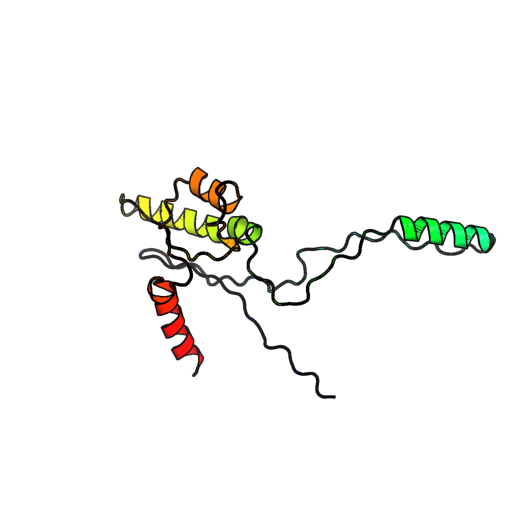 A N 1
ATOM 767 C CA . ILE A 1 92 ? -8.015 7.475 1.967 1.00 92.62 92 ILE A CA 1
ATOM 768 C C . ILE A 1 92 ? -9.431 8.045 1.896 1.00 92.62 92 ILE A C 1
ATOM 770 O O . ILE A 1 92 ? -9.879 8.699 2.838 1.00 92.62 92 ILE A O 1
ATOM 774 N N . LYS A 1 93 ? -10.166 7.733 0.822 1.00 91.88 93 LYS A N 1
ATOM 775 C CA . LYS A 1 93 ? -11.561 8.153 0.659 1.00 91.88 93 LYS A CA 1
ATOM 776 C C . LYS A 1 93 ? -12.419 7.732 1.855 1.00 91.88 93 LYS A C 1
ATOM 778 O O . LYS A 1 93 ? -13.082 8.577 2.446 1.00 91.88 93 LYS A O 1
ATOM 783 N N . TYR A 1 94 ? -12.368 6.459 2.243 1.00 89.00 94 TYR A N 1
ATOM 784 C CA . TYR A 1 94 ? -13.177 5.949 3.353 1.00 89.00 94 TYR A CA 1
ATOM 785 C C . TYR A 1 94 ? -12.801 6.553 4.705 1.00 89.00 94 TYR A C 1
ATOM 787 O O . TYR A 1 94 ? -13.680 6.777 5.533 1.00 89.00 94 TYR A O 1
ATOM 795 N N . ILE A 1 95 ? -11.519 6.836 4.937 1.00 90.06 95 ILE A N 1
ATOM 796 C CA . ILE A 1 95 ? -11.061 7.512 6.155 1.00 90.06 95 ILE A CA 1
ATOM 797 C C . ILE A 1 95 ? -11.583 8.951 6.187 1.00 90.06 95 ILE A C 1
ATOM 799 O O . ILE A 1 95 ? -12.059 9.400 7.227 1.00 90.06 95 ILE A O 1
ATOM 803 N N . HIS A 1 96 ? -11.546 9.678 5.068 1.00 91.25 96 HIS A N 1
ATOM 804 C CA . HIS A 1 96 ? -12.113 11.027 5.003 1.00 91.25 96 HIS A CA 1
ATOM 805 C C . HIS A 1 96 ? -13.631 11.033 5.192 1.00 91.25 96 HIS A C 1
ATOM 807 O O . HIS A 1 96 ? -14.139 11.861 5.943 1.00 91.25 96 HIS A O 1
ATOM 813 N N . GLU A 1 97 ? -14.352 10.097 4.578 1.00 89.50 97 GLU A N 1
ATOM 814 C CA . GLU A 1 97 ? -15.796 9.954 4.789 1.00 89.50 97 GLU A CA 1
ATOM 815 C C . GLU A 1 97 ? -16.120 9.618 6.254 1.00 89.50 97 GLU A C 1
ATOM 817 O O . GLU A 1 97 ? -17.047 10.189 6.825 1.00 89.50 97 GLU A O 1
ATOM 822 N N . ALA A 1 98 ? -15.321 8.761 6.895 1.00 88.06 98 ALA A N 1
ATOM 823 C CA . ALA A 1 98 ? -15.478 8.439 8.310 1.00 88.06 98 ALA A CA 1
ATOM 824 C C . ALA A 1 98 ? -15.202 9.649 9.221 1.00 88.06 98 ALA A C 1
ATOM 826 O O . ALA A 1 98 ? -15.964 9.889 10.153 1.00 88.06 98 ALA A O 1
ATOM 827 N N . ARG A 1 99 ? -14.189 10.471 8.907 1.00 89.69 99 ARG A N 1
ATOM 828 C CA . ARG A 1 99 ? -13.900 11.738 9.613 1.00 89.69 99 ARG A CA 1
ATOM 829 C C . ARG A 1 99 ? -15.048 12.744 9.534 1.00 89.69 99 ARG A C 1
ATOM 831 O O . ARG A 1 99 ? -15.232 13.518 10.467 1.00 89.69 99 ARG A O 1
ATOM 838 N N . LEU A 1 100 ? -15.790 12.761 8.424 1.00 90.19 100 LEU A N 1
ATOM 839 C CA . LEU A 1 100 ? -16.956 13.636 8.264 1.00 90.19 100 LEU A CA 1
ATOM 840 C C . LEU A 1 100 ? -18.131 13.206 9.148 1.00 90.19 100 LEU A C 1
ATOM 842 O O . LEU A 1 100 ? -18.891 14.063 9.591 1.00 90.19 100 LEU A O 1
ATOM 846 N N . GLN A 1 101 ? -18.291 11.904 9.394 1.00 88.38 101 GLN A N 1
ATOM 847 C CA . GLN A 1 101 ? -19.358 11.384 10.255 1.00 88.38 101 GLN A CA 1
ATOM 848 C C . GLN A 1 101 ? -18.983 11.447 11.734 1.00 88.38 101 GLN A C 1
ATOM 850 O O . GLN A 1 101 ? -19.774 11.897 12.559 1.00 88.38 101 GLN A O 1
ATOM 855 N N . GLU A 1 102 ? -17.764 11.026 12.057 1.00 87.50 102 GLU A N 1
ATOM 856 C CA . GLU A 1 102 ? -17.216 11.033 13.404 1.00 87.50 102 GLU A CA 1
ATOM 857 C C . GLU A 1 102 ? -15.877 11.778 13.387 1.00 87.50 102 GLU A C 1
ATOM 859 O O . GLU A 1 102 ? -14.865 11.217 12.940 1.00 87.50 102 GLU A O 1
ATOM 864 N N . PRO A 1 103 ? -15.842 13.037 13.873 1.00 83.50 103 PRO A N 1
ATOM 865 C CA . PRO A 1 103 ? -14.651 13.880 13.862 1.00 83.50 103 PRO A CA 1
ATOM 866 C C . PRO A 1 103 ? -13.674 13.463 14.972 1.00 83.50 103 PRO A C 1
ATOM 868 O O . PRO A 1 103 ? -13.360 14.223 15.885 1.00 83.50 103 PRO A O 1
ATOM 871 N N . GLN A 1 104 ? -13.209 12.220 14.900 1.00 84.12 104 GLN A N 1
ATOM 872 C CA . GLN A 1 104 ? -12.174 11.645 15.746 1.00 84.12 104 GLN A CA 1
ATOM 873 C C . GLN A 1 104 ? -10.909 11.365 14.932 1.00 84.12 104 GLN A C 1
ATOM 875 O O . GLN A 1 104 ? -10.886 11.424 13.699 1.00 84.12 104 GLN A O 1
ATOM 880 N N . SER A 1 105 ? -9.828 11.046 15.637 1.00 85.31 105 SER A N 1
ATOM 881 C CA . SER A 1 105 ? -8.591 10.592 15.013 1.00 85.31 105 SER A CA 1
ATOM 882 C C . SER A 1 105 ? -8.755 9.162 14.499 1.00 85.31 105 SER A C 1
ATOM 884 O O . SER A 1 105 ? -8.893 8.226 15.279 1.00 85.31 105 SER A O 1
ATOM 886 N N . TRP A 1 106 ? -8.697 8.997 13.178 1.00 87.12 106 TRP A N 1
ATOM 887 C CA . TRP A 1 106 ? -8.703 7.694 12.512 1.00 87.12 106 TRP A CA 1
ATOM 888 C C . TRP A 1 106 ? -7.275 7.246 12.203 1.00 87.12 106 TRP A C 1
ATOM 890 O O . TRP A 1 106 ? -6.498 8.018 11.632 1.00 87.12 106 TRP A O 1
ATOM 900 N N . LEU A 1 107 ? -6.956 6.000 12.557 1.00 89.12 107 LEU A N 1
ATOM 901 C CA . LEU A 1 107 ? -5.653 5.377 12.337 1.00 89.12 107 LEU A CA 1
ATOM 902 C C . LEU A 1 107 ? -5.781 4.214 11.349 1.00 89.12 107 LEU A C 1
ATOM 904 O O . LEU A 1 107 ? -6.681 3.383 11.466 1.00 89.12 107 LEU A O 1
ATOM 908 N N . LEU A 1 108 ? -4.866 4.151 10.386 1.00 89.81 108 LEU A N 1
ATOM 909 C CA . LEU A 1 108 ? -4.728 3.044 9.448 1.00 89.81 108 LEU A CA 1
ATOM 910 C C . LEU A 1 108 ? -3.817 1.971 10.060 1.00 89.81 108 LEU A C 1
ATOM 912 O O . LEU A 1 108 ? -2.689 2.263 10.444 1.00 89.81 108 LEU A O 1
ATOM 916 N N . GLN A 1 109 ? -4.283 0.728 10.144 1.00 90.06 109 GLN A N 1
ATOM 917 C CA . GLN A 1 109 ? -3.446 -0.409 10.529 1.00 90.06 109 GLN A CA 1
ATOM 918 C C . GLN A 1 109 ? -3.215 -1.307 9.313 1.00 90.06 109 GLN A C 1
ATOM 920 O O . GLN A 1 109 ? -4.173 -1.790 8.713 1.00 90.06 109 GLN A O 1
ATOM 925 N N . GLU A 1 110 ? -1.948 -1.560 8.992 1.00 88.69 110 GLU A N 1
ATOM 926 C CA . GLU A 1 110 ? -1.507 -2.477 7.936 1.00 88.69 110 GLU A CA 1
ATOM 927 C C . GLU A 1 110 ? -0.351 -3.342 8.455 1.00 88.69 110 GLU A C 1
ATOM 929 O O . GLU A 1 110 ? 0.252 -3.030 9.487 1.00 88.69 110 GLU A O 1
ATOM 934 N N . ASP A 1 111 ? -0.062 -4.451 7.774 1.00 88.12 111 ASP A N 1
ATOM 935 C CA . ASP A 1 111 ? 1.137 -5.234 8.064 1.00 88.12 111 ASP A CA 1
ATOM 936 C C . ASP A 1 111 ? 2.380 -4.605 7.403 1.00 88.12 111 ASP A C 1
ATOM 938 O O . ASP A 1 111 ? 2.343 -3.520 6.822 1.00 88.12 111 ASP A O 1
ATOM 942 N N . ASN A 1 112 ? 3.520 -5.286 7.516 1.00 88.25 112 ASN A N 1
ATOM 943 C CA . ASN A 1 112 ? 4.778 -4.834 6.922 1.00 88.25 112 ASN A CA 1
ATOM 944 C C . ASN A 1 112 ? 5.047 -5.461 5.545 1.00 88.25 112 ASN A C 1
ATOM 946 O O . ASN A 1 112 ? 6.217 -5.710 5.205 1.00 88.25 112 ASN A O 1
ATOM 950 N N . ASP A 1 113 ? 3.997 -5.752 4.767 1.00 87.69 113 ASP A N 1
ATOM 951 C CA . ASP A 1 113 ? 4.155 -6.188 3.382 1.00 87.69 113 ASP A CA 1
ATOM 952 C C . ASP A 1 113 ? 4.934 -5.128 2.572 1.00 87.69 113 ASP A C 1
ATOM 954 O O . ASP A 1 113 ? 4.680 -3.924 2.704 1.00 87.69 113 ASP A O 1
ATOM 958 N N . PRO A 1 114 ? 5.906 -5.532 1.727 1.00 87.06 114 PRO A N 1
ATOM 959 C CA . PRO A 1 114 ? 6.694 -4.587 0.940 1.00 87.06 114 PRO A CA 1
ATOM 960 C C . PRO A 1 114 ? 5.858 -3.621 0.089 1.00 87.06 114 PRO A C 1
ATOM 962 O O . PRO A 1 114 ? 6.301 -2.495 -0.145 1.00 87.06 114 PRO A O 1
ATOM 965 N N . SER A 1 115 ? 4.658 -4.017 -0.350 1.00 87.75 115 SER A N 1
ATOM 966 C CA . SER A 1 115 ? 3.771 -3.163 -1.146 1.00 87.75 115 SER A CA 1
ATOM 967 C C . SER A 1 115 ? 3.218 -1.961 -0.375 1.00 87.75 115 SER A C 1
ATOM 969 O O . SER A 1 115 ? 2.937 -0.930 -0.984 1.00 87.75 115 SER A O 1
ATOM 971 N N . HIS A 1 116 ? 3.139 -2.028 0.954 1.00 89.38 116 HIS A N 1
ATOM 972 C CA . HIS A 1 116 ? 2.679 -0.914 1.786 1.00 89.38 116 HIS A CA 1
ATOM 973 C C . HIS A 1 116 ? 3.739 0.175 1.972 1.00 89.38 116 HIS A C 1
ATOM 975 O O . HIS A 1 116 ? 3.419 1.292 2.386 1.00 89.38 116 HIS A O 1
ATOM 981 N N . GLY A 1 117 ? 5.004 -0.113 1.652 1.00 87.38 117 GLY A N 1
ATOM 982 C CA . GLY A 1 117 ? 6.080 0.866 1.762 1.00 87.38 117 GLY A CA 1
ATOM 983 C C . GLY A 1 117 ? 6.439 1.245 3.196 1.00 87.38 117 GLY A C 1
ATOM 984 O O . GLY A 1 117 ? 6.917 2.347 3.415 1.00 87.38 117 GLY A O 1
ATOM 985 N N . THR A 1 118 ? 6.222 0.373 4.183 1.00 84.56 118 THR A N 1
ATOM 986 C CA . THR A 1 118 ? 6.509 0.690 5.598 1.00 84.56 118 THR A CA 1
ATOM 987 C C . THR A 1 118 ? 8.005 0.703 5.937 1.00 84.56 118 THR A C 1
ATOM 989 O O . THR A 1 118 ? 8.402 1.146 7.010 1.00 84.56 118 THR A O 1
ATOM 992 N N . ARG A 1 119 ? 8.859 0.214 5.025 1.00 81.12 119 ARG A N 1
ATOM 993 C CA . ARG A 1 119 ? 10.315 0.082 5.226 1.00 81.12 119 ARG A CA 1
ATOM 994 C C . ARG A 1 119 ? 11.131 1.291 4.770 1.00 81.12 119 ARG A C 1
ATOM 996 O O . ARG A 1 119 ? 12.328 1.334 5.040 1.00 81.12 119 ARG A O 1
ATOM 1003 N N . SER A 1 120 ? 10.526 2.236 4.057 1.00 82.81 120 SER A N 1
ATOM 1004 C CA . SER A 1 120 ? 11.184 3.475 3.644 1.00 82.81 120 SER A CA 1
ATOM 1005 C C . SER A 1 120 ? 10.265 4.665 3.888 1.00 82.81 120 SER A C 1
ATOM 1007 O O . SER A 1 120 ? 9.049 4.531 3.882 1.00 82.81 120 SER A O 1
ATOM 1009 N N . ILE A 1 121 ? 10.861 5.831 4.114 1.00 80.81 121 ILE A N 1
ATOM 1010 C CA . ILE A 1 121 ? 10.130 7.090 4.321 1.00 80.81 121 ILE A CA 1
ATOM 1011 C C . ILE A 1 121 ? 9.882 7.847 3.012 1.00 80.81 121 ILE A C 1
ATOM 1013 O O . ILE A 1 121 ? 8.989 8.681 2.940 1.00 80.81 121 ILE A O 1
ATOM 1017 N N . ASP A 1 122 ? 10.672 7.541 1.981 1.00 86.62 122 ASP A N 1
ATOM 1018 C CA . ASP A 1 122 ? 10.587 8.145 0.655 1.00 86.62 122 ASP A CA 1
ATOM 1019 C C . ASP A 1 122 ? 10.109 7.085 -0.341 1.00 86.62 122 ASP A C 1
ATOM 1021 O O . ASP A 1 122 ? 10.892 6.328 -0.922 1.00 86.62 122 ASP A O 1
ATOM 1025 N N . ASN A 1 123 ? 8.789 6.922 -0.424 1.00 91.12 123 ASN A N 1
ATOM 1026 C CA . ASN A 1 123 ? 8.151 6.056 -1.405 1.00 91.12 123 ASN A CA 1
ATOM 1027 C C . ASN A 1 123 ? 6.728 6.509 -1.721 1.00 91.12 123 ASN A C 1
ATOM 1029 O O . ASN A 1 123 ? 6.089 7.197 -0.932 1.00 91.12 123 ASN A O 1
ATOM 1033 N N . VAL A 1 124 ? 6.206 6.040 -2.856 1.00 91.31 124 VAL A N 1
ATOM 1034 C CA . VAL A 1 124 ? 4.915 6.476 -3.407 1.00 91.31 124 VAL A CA 1
ATOM 1035 C C . VAL A 1 124 ? 3.749 6.268 -2.432 1.00 91.31 124 VAL A C 1
ATOM 1037 O O . VAL A 1 124 ? 2.884 7.133 -2.323 1.00 91.31 124 VAL A O 1
ATOM 1040 N N . ALA A 1 125 ? 3.720 5.145 -1.707 1.00 92.38 125 ALA A N 1
ATOM 1041 C CA . ALA A 1 125 ? 2.643 4.854 -0.760 1.00 92.38 125 ALA A CA 1
ATOM 1042 C C . ALA A 1 125 ? 2.710 5.771 0.471 1.00 92.38 125 ALA A C 1
ATOM 1044 O O . ALA A 1 125 ? 1.693 6.321 0.894 1.00 92.38 125 ALA A O 1
ATOM 1045 N N . GLU A 1 126 ? 3.908 5.979 1.013 1.00 92.25 126 GLU A N 1
ATOM 1046 C CA . GLU A 1 126 ? 4.136 6.838 2.172 1.00 92.25 126 GLU A CA 1
ATOM 1047 C C . GLU A 1 126 ? 3.893 8.312 1.844 1.00 92.25 126 GLU A C 1
ATOM 1049 O O . GLU A 1 126 ? 3.148 8.980 2.559 1.00 92.25 126 GLU A O 1
ATOM 1054 N N . SER A 1 127 ? 4.406 8.801 0.712 1.00 93.12 127 SER A N 1
ATOM 1055 C CA . SER A 1 127 ? 4.129 10.159 0.235 1.00 93.12 127 SER A CA 1
ATOM 1056 C C . SER A 1 127 ? 2.629 10.397 0.055 1.00 93.12 127 SER A C 1
ATOM 1058 O O . SER A 1 127 ? 2.127 11.459 0.424 1.00 93.12 127 SER A O 1
ATOM 1060 N N . LEU A 1 128 ? 1.888 9.407 -0.461 1.00 94.50 128 LEU A N 1
ATOM 1061 C CA . LEU A 1 128 ? 0.441 9.523 -0.629 1.00 94.50 128 LEU A CA 1
ATOM 1062 C C . LEU A 1 128 ? -0.296 9.547 0.719 1.00 94.50 128 LEU A C 1
ATOM 1064 O O . LEU A 1 128 ? -1.226 10.339 0.881 1.00 94.50 128 LEU A O 1
ATOM 1068 N N . ARG A 1 129 ? 0.119 8.742 1.705 1.00 94.06 129 ARG A N 1
ATOM 1069 C CA . ARG A 1 129 ? -0.439 8.801 3.069 1.00 94.06 129 ARG A CA 1
ATOM 1070 C C . ARG A 1 129 ? -0.199 10.161 3.717 1.00 94.06 129 ARG A C 1
ATOM 1072 O O . ARG A 1 129 ? -1.146 10.760 4.229 1.00 94.06 129 ARG A O 1
ATOM 1079 N N . GLN A 1 130 ? 1.031 10.667 3.650 1.00 93.25 130 GLN A N 1
ATOM 1080 C CA . GLN A 1 130 ? 1.410 11.956 4.232 1.00 93.25 130 GLN A CA 1
ATOM 1081 C C . GLN A 1 130 ? 0.643 13.116 3.592 1.00 93.25 130 GLN A C 1
ATOM 1083 O O . GLN A 1 130 ? 0.076 13.941 4.308 1.00 93.25 130 GLN A O 1
ATOM 1088 N N . ALA A 1 131 ? 0.536 13.133 2.260 1.00 95.12 131 ALA A N 1
ATOM 1089 C CA . ALA A 1 131 ? -0.207 14.155 1.522 1.00 95.12 131 ALA A CA 1
ATOM 1090 C C . ALA A 1 131 ? -1.710 14.193 1.861 1.00 95.12 131 ALA A C 1
ATOM 1092 O O . ALA A 1 131 ? -2.346 15.226 1.678 1.00 95.12 131 ALA A O 1
ATOM 1093 N N . ASN A 1 132 ? -2.275 13.088 2.362 1.00 95.12 132 ASN A N 1
ATOM 1094 C CA . ASN A 1 132 ? -3.687 12.975 2.744 1.00 95.12 132 ASN A CA 1
ATOM 1095 C C . ASN A 1 132 ? -3.901 12.931 4.270 1.00 95.12 132 ASN A C 1
ATOM 1097 O O . ASN A 1 132 ? -4.995 12.609 4.745 1.00 95.12 132 ASN A O 1
ATOM 1101 N N . TRP A 1 133 ? -2.871 13.260 5.060 1.00 94.06 133 TRP A N 1
ATOM 1102 C CA . TRP A 1 133 ? -2.916 13.248 6.527 1.00 94.06 133 TRP A CA 1
ATOM 1103 C C . TRP A 1 133 ? -3.420 11.914 7.095 1.00 94.06 133 TRP A C 1
ATOM 1105 O O . TRP A 1 133 ? -4.246 11.883 8.014 1.00 94.06 133 TRP A O 1
ATOM 1115 N N . ILE A 1 134 ? -2.977 10.797 6.519 1.00 93.06 134 ILE A N 1
ATOM 1116 C CA . ILE A 1 134 ? -3.305 9.458 7.010 1.00 93.06 134 ILE A CA 1
ATOM 1117 C C . ILE A 1 134 ? -2.259 9.042 8.036 1.00 93.06 134 ILE A C 1
ATOM 1119 O O . ILE A 1 134 ? -1.097 8.836 7.702 1.00 93.06 134 ILE A O 1
ATOM 1123 N N . ALA A 1 135 ? -2.687 8.899 9.286 1.00 90.44 135 ALA A N 1
ATOM 1124 C CA . ALA A 1 135 ? -1.849 8.363 10.346 1.00 90.44 135 ALA A CA 1
ATOM 1125 C C . ALA A 1 135 ? -1.919 6.832 10.324 1.00 90.44 135 ALA A C 1
ATOM 1127 O O . ALA A 1 135 ? -3.015 6.270 10.336 1.00 90.44 135 ALA A O 1
ATOM 1128 N N . ALA A 1 136 ? -0.763 6.167 10.293 1.00 89.38 136 ALA A N 1
ATOM 1129 C CA . ALA A 1 136 ? -0.662 4.712 10.335 1.00 89.38 136 ALA A CA 1
ATOM 1130 C C . ALA A 1 136 ? -0.124 4.228 11.691 1.00 89.38 136 ALA A C 1
ATOM 1132 O O . ALA A 1 136 ? 0.729 4.876 12.299 1.00 89.38 136 ALA A O 1
ATOM 1133 N N . ILE A 1 137 ? -0.619 3.087 12.169 1.00 89.69 137 ILE A N 1
ATOM 1134 C CA . ILE A 1 137 ? -0.118 2.427 13.379 1.00 89.69 137 ILE A CA 1
ATOM 1135 C C . ILE A 1 137 ? 1.148 1.654 13.022 1.00 89.69 137 ILE A C 1
ATOM 1137 O O . ILE A 1 137 ? 1.155 0.866 12.078 1.00 89.69 137 ILE A O 1
ATOM 1141 N N . LEU A 1 138 ? 2.206 1.834 13.815 1.00 88.00 138 LEU A N 1
ATOM 1142 C CA . LEU A 1 138 ? 3.395 0.999 13.708 1.00 88.00 138 LEU A CA 1
ATOM 1143 C C . LEU A 1 138 ? 3.050 -0.436 14.122 1.00 88.00 138 LEU A C 1
ATOM 1145 O O . LEU A 1 138 ? 2.765 -0.700 15.290 1.00 88.00 138 LEU A O 1
ATOM 1149 N N . HIS A 1 139 ? 3.097 -1.362 13.168 1.00 88.12 139 HIS A N 1
ATOM 1150 C CA . HIS A 1 139 ? 2.854 -2.776 13.420 1.00 88.12 139 HIS A CA 1
ATOM 1151 C C . HIS A 1 139 ? 4.185 -3.539 13.565 1.00 88.12 139 HIS A C 1
ATOM 1153 O O . HIS A 1 139 ? 5.073 -3.382 12.719 1.00 88.12 139 HIS A O 1
ATOM 1159 N N . PRO A 1 140 ? 4.368 -4.361 14.615 1.00 90.31 140 PRO A N 1
ATOM 1160 C CA . PRO A 1 140 ? 5.584 -5.148 14.783 1.00 90.31 140 PRO A CA 1
ATOM 1161 C C . PRO A 1 140 ? 5.738 -6.203 13.679 1.00 90.31 140 PRO A C 1
ATOM 1163 O O . PRO A 1 140 ? 4.776 -6.791 13.188 1.00 90.31 140 PRO A O 1
ATOM 1166 N N . ALA A 1 141 ? 6.981 -6.450 13.264 1.00 87.62 141 ALA A N 1
ATOM 1167 C CA . ALA A 1 141 ? 7.268 -7.479 12.272 1.00 87.62 141 ALA A CA 1
ATOM 1168 C C . ALA A 1 141 ? 6.888 -8.875 12.796 1.00 87.62 141 ALA A C 1
ATOM 1170 O O . ALA A 1 141 ? 7.003 -9.152 13.988 1.00 87.62 141 ALA A O 1
ATOM 1171 N N . GLN A 1 142 ? 6.460 -9.760 11.888 1.00 87.69 142 GLN A N 1
ATOM 1172 C CA . GLN A 1 142 ? 6.153 -11.169 12.188 1.00 87.69 142 GLN A CA 1
ATOM 1173 C C . GLN A 1 142 ? 5.126 -11.377 13.318 1.00 87.69 142 GLN A C 1
ATOM 1175 O O . GLN A 1 142 ? 5.171 -12.395 13.999 1.00 87.69 142 GLN A O 1
ATOM 1180 N N . SER A 1 143 ? 4.193 -10.438 13.496 1.00 91.38 143 SER A N 1
ATOM 1181 C CA . SER A 1 143 ? 3.188 -10.473 14.569 1.00 91.38 143 SER A CA 1
ATOM 1182 C C . SER A 1 143 ? 1.753 -10.565 14.018 1.00 91.38 143 SER A C 1
ATOM 1184 O O . SER A 1 143 ? 0.946 -9.656 14.230 1.00 91.38 143 SER A O 1
ATOM 1186 N N . PRO A 1 144 ? 1.411 -11.632 13.264 1.00 88.94 144 PRO A N 1
ATOM 1187 C CA . PRO A 1 144 ? 0.083 -11.782 12.661 1.00 88.94 144 PRO A CA 1
ATOM 1188 C C . PRO A 1 144 ? -1.041 -11.853 13.708 1.00 88.94 144 PRO A C 1
ATOM 1190 O O . PRO A 1 144 ? -2.169 -11.456 13.437 1.00 88.94 144 PRO A O 1
ATOM 1193 N N . ASP A 1 145 ? -0.737 -12.312 14.920 1.00 90.81 145 ASP A N 1
ATOM 1194 C CA . ASP A 1 145 ? -1.642 -12.348 16.070 1.00 90.81 145 ASP A CA 1
ATOM 1195 C C . ASP A 1 145 ? -2.106 -10.955 16.525 1.00 90.81 145 ASP A C 1
ATOM 1197 O O . ASP A 1 145 ? -3.212 -10.814 17.044 1.00 90.81 145 ASP A O 1
ATOM 1201 N N . LEU A 1 146 ? -1.304 -9.917 16.270 1.00 90.38 146 LEU A N 1
ATOM 1202 C CA . LEU A 1 146 ? -1.635 -8.522 16.572 1.00 90.38 146 LEU A CA 1
ATOM 1203 C C . LEU A 1 146 ? -2.337 -7.803 15.409 1.00 90.38 146 LEU A C 1
ATOM 1205 O O . LEU A 1 146 ? -2.622 -6.606 15.505 1.00 90.38 146 LEU A O 1
ATOM 1209 N N . ASN A 1 147 ? -2.600 -8.495 14.297 1.00 89.69 147 ASN A N 1
ATOM 1210 C CA . ASN A 1 147 ? -3.280 -7.927 13.141 1.00 89.69 147 ASN A CA 1
ATOM 1211 C C . ASN A 1 147 ? -4.747 -8.399 13.076 1.00 89.69 147 ASN A C 1
ATOM 1213 O O . ASN A 1 147 ? -5.002 -9.563 12.754 1.00 89.69 147 ASN A O 1
ATOM 1217 N N . PRO A 1 148 ? -5.741 -7.517 13.310 1.00 88.25 148 PRO A N 1
ATOM 1218 C CA . PRO A 1 148 ? -7.158 -7.879 13.265 1.00 88.25 148 PRO A CA 1
ATOM 1219 C C . PRO A 1 148 ? -7.599 -8.533 11.949 1.00 88.25 148 PRO A C 1
ATOM 1221 O O . PRO A 1 148 ? -8.530 -9.346 11.949 1.00 88.25 148 PRO A O 1
ATOM 1224 N N . ILE A 1 149 ? -6.930 -8.227 10.828 1.00 86.88 149 ILE A N 1
ATOM 1225 C CA . ILE A 1 149 ? -7.257 -8.819 9.525 1.00 86.88 149 ILE A CA 1
ATOM 1226 C C . ILE A 1 149 ? -7.053 -10.341 9.513 1.00 86.88 149 ILE A C 1
ATOM 1228 O O . ILE A 1 149 ? -7.804 -11.049 8.843 1.00 86.88 149 ILE A O 1
ATOM 1232 N N . GLU A 1 150 ? -6.112 -10.874 10.297 1.00 89.38 150 GLU A N 1
ATOM 1233 C CA . GLU A 1 150 ? -5.860 -12.317 10.384 1.00 89.38 150 GLU A CA 1
ATOM 1234 C C . GLU A 1 150 ? -7.042 -13.055 11.015 1.00 89.38 150 GLU A C 1
ATOM 1236 O O . GLU A 1 150 ? -7.430 -14.132 10.551 1.00 89.38 150 GLU A O 1
ATOM 1241 N N . GLY A 1 151 ? -7.705 -12.437 11.997 1.00 89.44 151 GLY A N 1
ATOM 1242 C CA . GLY A 1 151 ? -8.956 -12.948 12.557 1.00 89.44 151 GLY A CA 1
ATOM 1243 C C . GLY A 1 151 ? -10.063 -13.041 11.503 1.00 89.44 151 GLY A C 1
ATOM 1244 O O . GLY A 1 151 ? -10.745 -14.065 11.394 1.00 89.44 151 GLY A O 1
ATOM 1245 N N . ILE A 1 152 ? -10.198 -12.012 10.661 1.00 87.56 152 ILE A N 1
ATOM 1246 C CA . ILE A 1 152 ? -11.153 -12.005 9.541 1.00 87.56 152 ILE A CA 1
ATOM 1247 C C . ILE A 1 152 ? -10.803 -13.112 8.536 1.00 87.56 152 ILE A C 1
ATOM 1249 O O . ILE A 1 152 ? -11.686 -13.863 8.101 1.00 87.56 152 ILE A O 1
ATOM 1253 N N . TRP A 1 153 ? -9.519 -13.281 8.209 1.00 87.12 153 TRP A N 1
ATOM 1254 C CA . TRP A 1 153 ? -9.059 -14.350 7.327 1.00 87.12 153 TRP A CA 1
ATOM 1255 C C . TRP A 1 153 ? -9.364 -15.743 7.870 1.00 87.12 153 TRP A C 1
ATOM 1257 O O . TRP A 1 153 ? -9.753 -16.612 7.089 1.00 87.12 153 TRP A O 1
ATOM 1267 N N . LEU A 1 154 ? -9.225 -15.986 9.174 1.00 89.94 154 LEU A N 1
ATOM 1268 C CA . LEU A 1 154 ? -9.567 -17.277 9.783 1.00 89.94 154 LEU A CA 1
ATOM 1269 C C . LEU A 1 154 ? -11.046 -17.626 9.578 1.00 89.94 154 LEU A C 1
ATOM 1271 O O . LEU A 1 154 ? -11.357 -18.746 9.158 1.00 89.94 154 LEU A O 1
ATOM 1275 N N . VAL A 1 155 ? -11.946 -16.660 9.782 1.00 90.25 155 VAL A N 1
ATOM 1276 C CA . VAL A 1 155 ? -13.388 -16.840 9.543 1.00 90.25 155 VAL A CA 1
ATOM 1277 C C . VAL A 1 155 ? -13.663 -17.161 8.072 1.00 90.25 155 VAL A C 1
ATOM 1279 O O . VAL A 1 155 ? -14.420 -18.087 7.766 1.00 90.25 155 VAL A O 1
ATOM 1282 N N . LEU A 1 156 ? -13.029 -16.438 7.144 1.00 87.25 156 LEU A N 1
ATOM 1283 C CA . LEU A 1 156 ? -13.173 -16.684 5.705 1.00 87.25 156 LEU A CA 1
ATOM 1284 C C . LEU A 1 156 ? -12.637 -18.064 5.303 1.00 87.25 156 LEU A C 1
ATOM 1286 O O . LEU A 1 156 ? -13.337 -18.813 4.620 1.00 87.25 156 LEU A O 1
ATOM 1290 N N . LYS A 1 157 ? -11.444 -18.444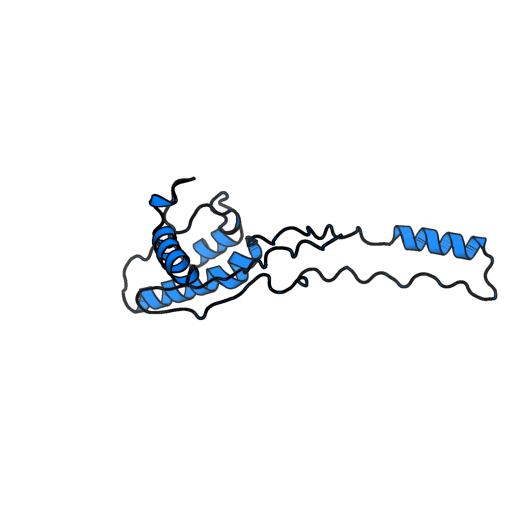 5.778 1.00 86.75 157 LYS A N 1
ATOM 1291 C CA . LYS A 1 157 ? -10.827 -19.760 5.528 1.00 86.75 157 LYS A CA 1
ATOM 1292 C C . LYS A 1 157 ? -11.713 -20.895 6.036 1.00 86.75 157 LYS A C 1
ATOM 1294 O O . LYS A 1 157 ? -11.844 -21.910 5.359 1.00 86.75 157 LYS A O 1
ATOM 1299 N N . GLN A 1 158 ? -12.338 -20.742 7.202 1.00 90.69 158 GLN A N 1
ATOM 1300 C CA . GLN A 1 158 ? -13.254 -21.750 7.738 1.00 90.69 158 GLN A CA 1
ATOM 1301 C C . GLN A 1 158 ? -14.504 -21.912 6.861 1.00 90.69 158 GLN A C 1
ATOM 1303 O O . GLN A 1 158 ? -14.957 -23.034 6.645 1.00 90.69 158 GLN A O 1
ATOM 1308 N N . ARG A 1 159 ? -15.045 -20.811 6.327 1.00 89.12 159 ARG A N 1
ATOM 1309 C CA . ARG A 1 159 ? -16.226 -20.834 5.448 1.00 89.12 159 ARG A CA 1
ATOM 1310 C C . ARG A 1 159 ? -15.923 -21.379 4.053 1.00 89.12 159 ARG A C 1
ATOM 1312 O O . AR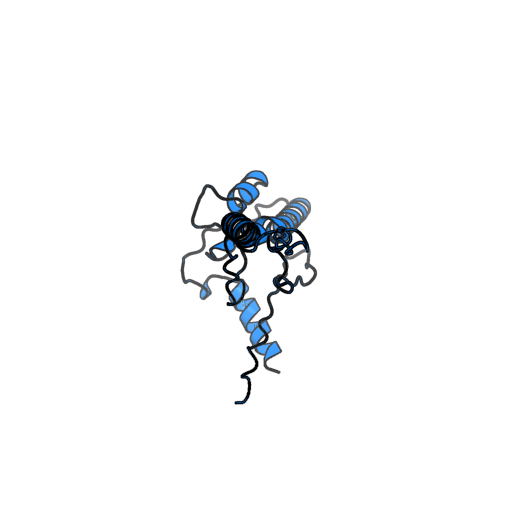G A 1 159 ? -16.768 -22.070 3.499 1.00 89.12 159 ARG A O 1
ATOM 1319 N N . ALA A 1 160 ? -14.738 -21.097 3.516 1.00 85.00 160 ALA A N 1
ATOM 1320 C CA . ALA A 1 160 ? -14.309 -21.544 2.190 1.00 85.00 160 ALA A CA 1
ATOM 1321 C C . ALA A 1 160 ? -13.898 -23.027 2.128 1.00 85.00 160 ALA A C 1
ATOM 1323 O O . ALA A 1 160 ? -13.766 -23.573 1.042 1.00 85.00 160 ALA A O 1
ATOM 1324 N N . LYS A 1 161 ? -13.673 -23.679 3.278 1.00 83.56 161 LYS A N 1
ATOM 1325 C CA . LYS A 1 161 ? -13.381 -25.122 3.365 1.00 83.56 161 LYS A CA 1
ATOM 1326 C C . LYS A 1 161 ? -14.617 -26.022 3.209 1.00 83.56 161 LYS A C 1
ATOM 1328 O O . LYS A 1 161 ? -14.456 -27.239 3.252 1.00 83.56 161 LYS A O 1
ATOM 1333 N N . ARG A 1 162 ? -15.817 -25.441 3.113 1.00 54.12 162 ARG A N 1
ATOM 1334 C CA . ARG A 1 162 ? -17.061 -26.172 2.834 1.00 54.12 162 ARG A CA 1
ATOM 1335 C C . ARG A 1 162 ? -17.113 -26.594 1.375 1.00 54.12 162 ARG A C 1
ATOM 1337 O O . ARG A 1 162 ? -17.569 -27.731 1.144 1.00 54.12 162 ARG A O 1
#